Protein AF-A0A6P8YMH2-F1 (afdb_monomer_lite)

InterPro domains:
  IPR052728 Oxygen and lipid transport regulator [PTHR11161] (1-135)

Organism: Thrips palmi (NCBI:txid161013)

pLDDT: mean 76.79, std 10.3, range [32.88, 92.38]

Structure (mmCIF, N/CA/C/O backbone):
data_AF-A0A6P8YMH2-F1
#
_entry.id   AF-A0A6P8YMH2-F1
#
loop_
_atom_site.group_PDB
_atom_site.id
_atom_site.type_symbol
_atom_site.label_atom_id
_atom_site.label_alt_id
_atom_site.label_comp_id
_atom_site.label_asym_id
_atom_site.label_entity_id
_atom_site.label_seq_id
_atom_site.pdbx_PDB_ins_code
_atom_site.Cartn_x
_atom_site.Cartn_y
_atom_site.Cartn_z
_atom_site.occupancy
_atom_site.B_iso_or_equiv
_atom_site.auth_seq_id
_atom_site.auth_comp_id
_atom_site.auth_asym_id
_atom_site.auth_atom_id
_atom_site.pdbx_PDB_model_num
ATOM 1 N N . MET A 1 1 ? -6.625 -6.274 -8.613 1.00 62.06 1 MET A N 1
ATOM 2 C CA . MET A 1 1 ? -7.298 -5.238 -7.793 1.00 62.06 1 MET A CA 1
ATOM 3 C C . MET A 1 1 ? -8.592 -5.742 -7.150 1.00 62.06 1 MET A C 1
ATOM 5 O O . MET A 1 1 ? -8.718 -5.565 -5.949 1.00 62.06 1 MET A O 1
ATOM 9 N N . PHE A 1 2 ? -9.493 -6.437 -7.863 1.00 64.81 2 PHE A N 1
ATOM 10 C CA . PHE A 1 2 ? -10.725 -7.010 -7.274 1.00 64.81 2 PHE A CA 1
ATOM 11 C C . PHE A 1 2 ? -10.506 -7.883 -6.021 1.00 64.81 2 PHE A C 1
ATOM 13 O O . PHE A 1 2 ? -11.237 -7.731 -5.048 1.00 64.81 2 PHE A O 1
ATOM 20 N N . GLY A 1 3 ? -9.470 -8.732 -6.001 1.00 66.38 3 GLY A N 1
ATOM 21 C CA . GLY A 1 3 ? -9.150 -9.563 -4.829 1.00 66.38 3 GLY A CA 1
ATOM 22 C C . GLY A 1 3 ? -8.802 -8.761 -3.569 1.00 66.38 3 GLY A C 1
ATOM 23 O O . GLY A 1 3 ? -9.204 -9.138 -2.477 1.00 66.38 3 GLY A O 1
ATOM 24 N N . ILE A 1 4 ? -8.144 -7.605 -3.718 1.00 68.88 4 ILE A N 1
ATOM 25 C CA . ILE A 1 4 ? -7.800 -6.722 -2.589 1.00 68.88 4 ILE A CA 1
ATOM 26 C C . ILE A 1 4 ? -9.045 -5.992 -2.068 1.00 68.88 4 ILE A C 1
ATOM 28 O O . ILE A 1 4 ? -9.188 -5.802 -0.864 1.00 68.88 4 ILE A O 1
ATOM 32 N N . ILE A 1 5 ? -9.973 -5.624 -2.956 1.00 72.94 5 ILE A N 1
ATOM 33 C CA . ILE A 1 5 ? -11.241 -4.990 -2.564 1.00 72.94 5 ILE A CA 1
ATOM 34 C C . ILE A 1 5 ? -12.105 -5.985 -1.781 1.00 72.94 5 ILE A C 1
ATOM 36 O O . ILE A 1 5 ? -12.608 -5.651 -0.713 1.00 72.94 5 ILE A O 1
ATOM 40 N N . MET A 1 6 ? -12.239 -7.223 -2.270 1.00 68.50 6 MET A N 1
ATOM 41 C CA . MET A 1 6 ? -12.968 -8.274 -1.547 1.00 68.50 6 MET A CA 1
ATOM 42 C C . MET A 1 6 ? -12.319 -8.589 -0.199 1.00 68.50 6 MET A C 1
ATOM 44 O O . MET A 1 6 ? -13.030 -8.734 0.792 1.00 68.50 6 MET A O 1
ATOM 48 N N . LEU A 1 7 ? -10.986 -8.590 -0.141 1.00 72.38 7 LEU A N 1
ATOM 49 C CA . LEU A 1 7 ? -10.239 -8.764 1.099 1.00 72.38 7 LEU A CA 1
ATOM 50 C C . LEU A 1 7 ? -10.572 -7.687 2.145 1.00 72.38 7 LEU A C 1
ATOM 52 O O . LEU A 1 7 ? -10.852 -8.027 3.290 1.00 72.38 7 LEU A O 1
ATOM 56 N N . HIS A 1 8 ? -10.611 -6.406 1.759 1.00 69.75 8 HIS A N 1
ATOM 57 C CA . HIS A 1 8 ? -10.987 -5.321 2.679 1.00 69.75 8 HIS A CA 1
ATOM 58 C C . HIS A 1 8 ? -12.415 -5.498 3.214 1.00 69.75 8 HIS A C 1
ATOM 60 O O . HIS A 1 8 ? -12.664 -5.285 4.397 1.00 69.75 8 HIS A O 1
ATOM 66 N N . ARG A 1 9 ? -13.350 -5.968 2.375 1.00 68.56 9 ARG A N 1
ATOM 67 C CA . ARG A 1 9 ? -14.734 -6.233 2.809 1.00 68.56 9 ARG A CA 1
ATOM 68 C C . ARG A 1 9 ? -14.831 -7.377 3.817 1.00 68.56 9 ARG A C 1
ATOM 70 O O . ARG A 1 9 ? -15.704 -7.331 4.678 1.00 68.56 9 ARG A O 1
ATOM 77 N N . VAL A 1 10 ? -13.976 -8.393 3.702 1.00 70.06 10 VAL A N 1
ATOM 78 C CA . VAL A 1 10 ? -13.918 -9.516 4.652 1.00 70.06 10 VAL A CA 1
ATOM 79 C C . VAL A 1 10 ? -13.279 -9.073 5.967 1.00 70.06 10 VAL A C 1
ATOM 81 O O . VAL A 1 10 ? -13.831 -9.365 7.023 1.00 70.06 10 VAL A O 1
ATOM 84 N N . LEU A 1 11 ? -12.189 -8.301 5.908 1.00 67.12 11 LEU A N 1
ATOM 85 C CA . LEU A 1 11 ? -11.509 -7.757 7.087 1.00 67.12 11 LEU A CA 1
ATOM 86 C C . LEU A 1 11 ? -12.423 -6.853 7.916 1.00 67.12 11 LEU A C 1
ATOM 88 O O . LEU A 1 11 ? -12.577 -7.108 9.103 1.00 67.12 11 LEU A O 1
ATOM 92 N N . CYS A 1 12 ? -13.118 -5.890 7.300 1.00 66.25 12 CYS A N 1
ATOM 93 C CA . CYS A 1 12 ? -14.080 -5.041 8.015 1.00 66.25 12 CYS A CA 1
ATOM 94 C C . CYS A 1 12 ? -15.231 -5.839 8.655 1.00 66.25 12 CYS A C 1
ATOM 96 O O . CYS A 1 12 ? -15.813 -5.403 9.644 1.00 66.25 12 CYS A O 1
ATOM 98 N N . ARG A 1 13 ? -15.571 -7.011 8.101 1.00 63.28 13 ARG A N 1
ATOM 99 C CA . ARG A 1 13 ? -16.577 -7.923 8.667 1.00 63.28 13 ARG A CA 1
ATOM 100 C C . ARG A 1 13 ? -16.038 -8.785 9.806 1.00 63.28 13 ARG A C 1
ATOM 102 O O . ARG A 1 13 ? -16.832 -9.253 10.610 1.00 63.28 13 ARG A O 1
ATOM 109 N N . ALA A 1 14 ? -14.731 -9.013 9.860 1.00 64.12 14 ALA A N 1
ATOM 110 C CA . ALA A 1 14 ? -14.087 -9.734 10.951 1.00 64.12 14 ALA A CA 1
ATOM 111 C C . ALA A 1 14 ? -13.872 -8.840 12.186 1.00 64.12 14 ALA A C 1
ATOM 113 O O . ALA A 1 14 ? -13.771 -9.356 13.294 1.00 64.12 14 ALA A O 1
ATOM 114 N N . SER A 1 15 ? -13.836 -7.512 12.014 1.00 63.09 15 SER A N 1
ATOM 115 C CA . SER A 1 15 ? -13.660 -6.545 13.109 1.00 63.09 15 SER A CA 1
ATOM 116 C C . SER A 1 15 ? -14.909 -6.322 13.969 1.00 63.09 15 SER A C 1
ATOM 118 O O . SER A 1 15 ? -14.819 -5.651 14.996 1.00 63.09 15 SER A O 1
ATOM 120 N N . VAL A 1 16 ? -16.078 -6.826 13.558 1.00 66.50 16 VAL A N 1
ATOM 121 C CA . VAL A 1 16 ? -17.324 -6.700 14.329 1.00 66.50 16 VAL A CA 1
ATOM 122 C C . VAL A 1 16 ? -17.508 -7.892 15.274 1.00 66.50 16 VAL A C 1
ATOM 124 O O . VAL A 1 16 ? -17.154 -9.017 14.918 1.00 66.50 16 VAL A O 1
ATOM 127 N N . PRO A 1 17 ? -18.063 -7.674 16.482 1.00 67.44 17 PRO A N 1
ATOM 128 C CA . PRO A 1 17 ? -18.245 -8.736 17.463 1.00 67.44 17 PRO A CA 1
ATOM 129 C C . PRO A 1 17 ? -19.133 -9.859 16.916 1.00 67.44 17 PRO A C 1
ATOM 131 O O . PRO A 1 17 ? -20.144 -9.618 16.250 1.00 67.44 17 PRO A O 1
ATOM 134 N N . LEU A 1 18 ? -18.742 -11.101 17.210 1.00 70.00 18 LEU A N 1
ATOM 135 C CA . LEU A 1 18 ? -19.431 -12.295 16.734 1.00 70.00 18 LEU A CA 1
ATOM 136 C C . LEU A 1 18 ? -20.775 -12.444 17.444 1.00 70.00 18 LEU A C 1
ATOM 138 O O . LEU A 1 18 ? -20.840 -12.866 18.593 1.00 70.00 18 LEU A O 1
ATOM 142 N N . LEU A 1 19 ? -21.853 -12.121 16.732 1.00 73.56 19 LEU A N 1
ATOM 143 C CA . LEU A 1 19 ? -23.214 -12.390 17.200 1.00 73.56 19 LEU A CA 1
ATOM 144 C C . LEU A 1 19 ? -23.558 -13.886 17.108 1.00 73.56 19 LEU A C 1
ATOM 146 O O . LEU A 1 19 ? -24.369 -14.361 17.889 1.00 73.56 19 LEU A O 1
ATOM 150 N N . ASN A 1 20 ? -22.922 -14.622 16.183 1.00 77.44 20 ASN A N 1
ATOM 151 C CA . ASN A 1 20 ? -23.130 -16.055 15.954 1.00 77.44 20 ASN A CA 1
ATOM 152 C C . ASN A 1 20 ? -21.799 -16.763 15.651 1.00 77.44 20 ASN A C 1
ATOM 154 O O . ASN A 1 20 ? -21.183 -16.502 14.615 1.00 77.44 20 ASN A O 1
ATOM 158 N N . ALA A 1 21 ? -21.381 -17.684 16.522 1.00 79.62 21 ALA A N 1
ATOM 159 C CA . ALA A 1 21 ? -20.152 -18.466 16.340 1.00 79.62 21 ALA A CA 1
ATOM 160 C C . ALA A 1 21 ? -20.265 -19.495 15.197 1.00 79.62 21 ALA A C 1
ATOM 162 O O . ALA A 1 21 ? -19.328 -19.657 14.418 1.00 79.62 21 ALA A O 1
ATOM 163 N N . ASP A 1 22 ? -21.447 -20.095 15.026 1.00 82.69 22 ASP A N 1
ATOM 164 C CA . ASP A 1 22 ? -21.732 -21.120 14.008 1.00 82.69 22 ASP A CA 1
ATOM 165 C C . ASP A 1 22 ? -21.498 -20.626 12.565 1.00 82.69 22 ASP A C 1
ATOM 167 O O . ASP A 1 22 ? -20.988 -21.338 11.694 1.00 82.69 22 ASP A O 1
ATOM 171 N N . TYR A 1 23 ? -21.773 -19.340 12.318 1.00 78.50 23 TYR A N 1
ATOM 172 C CA . TYR A 1 23 ? -21.523 -18.709 11.022 1.00 78.50 23 TYR A CA 1
ATOM 173 C C . TYR A 1 23 ? -20.027 -18.640 10.683 1.00 78.50 23 TYR A C 1
ATOM 175 O O . TYR A 1 23 ? -19.638 -18.819 9.526 1.00 78.50 23 TYR A O 1
ATOM 183 N N . VAL A 1 24 ? -19.184 -18.380 11.685 1.00 77.12 24 VAL A N 1
ATOM 184 C CA . VAL A 1 24 ? -17.728 -18.295 11.517 1.00 77.12 24 VAL A CA 1
ATOM 185 C C . VAL A 1 24 ? -17.127 -19.680 11.361 1.00 77.12 24 VAL A C 1
ATOM 187 O O . VAL A 1 24 ? -16.295 -19.885 10.481 1.00 77.12 24 VAL A O 1
ATOM 190 N N . GLU A 1 25 ? -17.595 -20.649 12.138 1.00 82.06 25 GLU A N 1
ATOM 191 C CA . GLU A 1 25 ? -17.150 -22.037 12.035 1.00 82.06 25 GLU A CA 1
ATOM 192 C C . GLU A 1 25 ? -17.470 -22.627 10.651 1.00 82.06 25 GLU A C 1
ATOM 194 O O . GLU A 1 25 ? -16.596 -23.178 9.978 1.00 82.06 25 GLU A O 1
ATOM 199 N N . THR A 1 26 ? -18.676 -22.366 10.136 1.00 81.19 26 THR A N 1
ATOM 200 C CA . THR A 1 26 ? -19.071 -22.724 8.763 1.00 81.19 26 THR A CA 1
ATOM 201 C C . THR A 1 26 ? -18.306 -21.930 7.693 1.00 81.19 26 THR A C 1
ATOM 203 O O . THR A 1 26 ? -18.247 -22.325 6.524 1.00 81.19 26 THR A O 1
ATOM 206 N N . ALA A 1 27 ? -17.737 -20.774 8.042 1.00 77.50 27 ALA A N 1
ATOM 207 C CA . ALA A 1 27 ? -16.880 -20.014 7.142 1.00 77.50 27 ALA A CA 1
ATOM 208 C C . ALA A 1 27 ? -15.448 -20.567 7.105 1.00 77.50 27 ALA A C 1
ATOM 210 O O . ALA A 1 27 ? -14.873 -20.651 6.026 1.00 77.50 27 ALA A O 1
ATOM 211 N N . ILE A 1 28 ? -14.898 -20.982 8.245 1.00 78.69 28 ILE A N 1
ATOM 212 C CA . ILE A 1 28 ? -13.543 -21.539 8.353 1.00 78.69 28 ILE A CA 1
ATOM 213 C C . ILE A 1 28 ? -13.485 -22.977 7.818 1.00 78.69 28 ILE A C 1
ATOM 215 O O . ILE A 1 28 ? -12.468 -23.394 7.272 1.00 78.69 28 ILE A O 1
ATOM 219 N N . SER A 1 29 ? -14.577 -23.737 7.898 1.00 84.31 29 SER A N 1
ATOM 220 C CA . SER A 1 29 ? -14.620 -25.105 7.365 1.00 84.31 29 SER A CA 1
ATOM 221 C C . SER A 1 29 ? -14.564 -25.181 5.835 1.00 84.31 29 SER A C 1
ATOM 223 O O . SER A 1 29 ? -14.258 -26.240 5.285 1.00 84.31 29 SER A O 1
ATOM 225 N N . ARG A 1 30 ? -14.825 -24.074 5.124 1.00 83.12 30 ARG A N 1
ATOM 226 C CA . ARG A 1 30 ? -14.751 -24.040 3.660 1.00 83.12 30 ARG A CA 1
ATOM 227 C C . ARG A 1 30 ? -13.457 -23.396 3.163 1.00 83.12 30 ARG A C 1
ATOM 229 O O . ARG A 1 30 ? -13.123 -22.260 3.497 1.00 83.12 30 ARG A O 1
ATOM 236 N N . VAL A 1 31 ? -12.753 -24.122 2.299 1.00 80.81 31 VAL A N 1
ATOM 237 C CA . VAL A 1 31 ? -11.428 -23.741 1.778 1.00 80.81 31 VAL A CA 1
ATOM 238 C C . VAL A 1 31 ? -11.433 -22.451 0.952 1.00 80.81 31 VAL A C 1
ATOM 240 O O . VAL A 1 31 ? -10.460 -21.701 0.981 1.00 80.81 31 VAL A O 1
ATOM 243 N N . ASP A 1 32 ? -12.529 -22.156 0.253 1.00 77.25 32 ASP A N 1
ATOM 244 C CA . ASP A 1 32 ? -12.723 -20.932 -0.531 1.00 77.25 32 ASP A CA 1
ATOM 245 C C . ASP A 1 32 ? -12.701 -19.689 0.366 1.00 77.25 32 ASP A C 1
ATOM 247 O O . ASP A 1 32 ? -11.999 -18.714 0.091 1.00 77.25 32 ASP A O 1
ATOM 251 N N . LYS A 1 33 ? -13.410 -19.752 1.492 1.00 76.25 33 LYS A N 1
ATOM 252 C CA . LYS A 1 33 ? -13.504 -18.656 2.456 1.00 76.25 33 LYS A CA 1
ATOM 253 C C . LYS A 1 33 ? -12.209 -18.482 3.246 1.00 76.25 33 LYS A C 1
ATOM 255 O O . LYS A 1 33 ? -11.779 -17.347 3.439 1.00 76.25 33 LYS A O 1
ATOM 260 N N . VAL A 1 34 ? -11.541 -19.574 3.627 1.00 78.50 34 VAL A N 1
ATOM 261 C CA . VAL A 1 34 ? -10.227 -19.523 4.299 1.00 78.50 34 VAL A CA 1
ATOM 262 C C . VAL A 1 34 ? -9.151 -18.929 3.391 1.00 78.50 34 VAL A C 1
ATOM 264 O O . VAL A 1 34 ? -8.339 -18.118 3.842 1.00 78.50 34 VAL A O 1
ATOM 267 N N . ALA A 1 35 ? -9.155 -19.275 2.103 1.00 77.69 35 ALA A N 1
ATOM 268 C CA . ALA A 1 35 ? -8.243 -18.676 1.135 1.00 77.69 35 ALA A CA 1
ATOM 269 C C . ALA A 1 35 ? -8.492 -17.164 0.978 1.00 77.69 35 ALA A C 1
ATOM 271 O O . ALA A 1 35 ? -7.538 -16.392 0.907 1.00 77.69 35 ALA A O 1
ATOM 272 N N . MET A 1 36 ? -9.755 -16.720 0.993 1.00 73.81 36 MET A N 1
ATOM 273 C CA . MET A 1 36 ? -10.101 -15.291 0.963 1.00 73.81 36 MET A CA 1
ATOM 274 C C . MET A 1 36 ? -9.770 -14.553 2.266 1.00 73.81 36 MET A C 1
ATOM 276 O O . MET A 1 36 ? -9.481 -13.358 2.233 1.00 73.81 36 MET A O 1
ATOM 280 N N . MET A 1 37 ? -9.796 -15.250 3.401 1.00 73.12 37 MET A N 1
ATOM 281 C CA . MET A 1 37 ? -9.456 -14.693 4.711 1.00 73.12 37 MET A CA 1
ATOM 282 C C . MET A 1 37 ? -7.936 -14.533 4.903 1.00 73.12 37 MET A C 1
ATOM 284 O O . MET A 1 37 ? -7.499 -13.707 5.703 1.00 73.12 37 MET A O 1
ATOM 288 N N . ASN A 1 38 ? -7.122 -15.262 4.127 1.00 77.25 38 ASN A N 1
ATOM 289 C CA . ASN A 1 38 ? -5.663 -15.128 4.098 1.00 77.25 38 ASN A CA 1
ATOM 290 C C . ASN A 1 38 ? -5.216 -13.853 3.353 1.00 77.25 38 ASN A C 1
ATOM 292 O O . ASN A 1 38 ? -4.803 -13.874 2.189 1.00 77.25 38 ASN A O 1
ATOM 296 N N . SER A 1 39 ? -5.258 -12.729 4.068 1.00 73.94 39 SER A N 1
ATOM 297 C CA . SER A 1 39 ? -4.867 -11.398 3.587 1.00 73.94 39 SER A CA 1
ATOM 298 C C . SER A 1 39 ? -3.436 -11.340 3.049 1.00 73.94 39 SER A C 1
ATOM 300 O O . SER A 1 39 ? -3.201 -10.833 1.949 1.00 73.94 39 SER A O 1
ATOM 302 N N . THR A 1 40 ? -2.484 -11.909 3.786 1.00 81.50 40 THR A N 1
ATOM 303 C CA . THR A 1 40 ? -1.056 -11.864 3.455 1.00 81.50 40 THR A CA 1
ATOM 304 C C . THR A 1 40 ? -0.753 -12.553 2.126 1.00 81.50 40 THR A C 1
ATOM 306 O O . THR A 1 40 ? -0.036 -12.000 1.292 1.00 81.50 40 THR A O 1
ATOM 309 N N . GLY A 1 41 ? -1.344 -13.727 1.882 1.00 82.06 41 GLY A N 1
ATOM 310 C CA . GLY A 1 41 ? -1.134 -14.476 0.640 1.00 82.06 41 GLY A CA 1
ATOM 311 C C . GLY A 1 41 ? -1.684 -13.748 -0.591 1.00 82.06 41 GLY A C 1
ATOM 312 O O . GLY A 1 41 ? -1.022 -13.668 -1.630 1.00 82.06 41 GLY A O 1
ATOM 313 N N . LEU A 1 42 ? -2.871 -13.145 -0.472 1.00 82.12 42 LEU A N 1
ATOM 314 C CA . LEU A 1 42 ? -3.493 -12.385 -1.562 1.00 82.12 42 LEU A CA 1
ATOM 315 C C . LEU A 1 42 ? -2.713 -11.112 -1.918 1.00 82.12 42 LEU A C 1
ATOM 317 O O . LEU A 1 42 ? -2.555 -10.790 -3.098 1.00 82.12 42 LEU A O 1
ATOM 321 N N . VAL A 1 43 ? -2.194 -10.391 -0.923 1.00 81.81 43 VAL A N 1
ATOM 322 C CA . VAL A 1 43 ? -1.378 -9.194 -1.175 1.00 81.81 43 VAL A CA 1
ATOM 323 C C . VAL A 1 43 ? -0.016 -9.573 -1.765 1.00 81.81 43 VAL A C 1
ATOM 325 O O . VAL A 1 43 ? 0.426 -8.934 -2.723 1.00 81.81 43 VAL A O 1
ATOM 328 N N . ALA A 1 44 ? 0.618 -10.641 -1.268 1.00 86.50 44 ALA A N 1
ATOM 329 C CA . ALA A 1 44 ? 1.903 -11.120 -1.777 1.00 86.50 44 ALA A CA 1
ATOM 330 C C . ALA A 1 44 ? 1.817 -11.542 -3.253 1.00 86.50 44 ALA A C 1
ATOM 332 O O . ALA A 1 44 ? 2.619 -11.100 -4.075 1.00 86.50 44 ALA A O 1
ATOM 333 N N . THR A 1 45 ? 0.804 -12.329 -3.621 1.00 88.62 45 THR A N 1
ATOM 334 C CA . THR A 1 45 ? 0.592 -12.752 -5.018 1.00 88.62 45 THR A CA 1
ATOM 335 C C . THR A 1 45 ? 0.331 -11.564 -5.944 1.00 88.62 45 THR A C 1
ATOM 337 O O . THR A 1 45 ? 0.920 -11.484 -7.024 1.00 88.62 45 THR A O 1
ATOM 340 N N . PHE A 1 46 ? -0.478 -10.589 -5.515 1.00 84.94 46 PHE A N 1
ATOM 341 C CA . PHE A 1 46 ? -0.695 -9.362 -6.282 1.00 84.94 46 PHE A CA 1
ATOM 342 C C . PHE A 1 46 ? 0.602 -8.566 -6.484 1.00 84.94 46 PHE A C 1
ATOM 344 O O . PHE A 1 46 ? 0.843 -8.058 -7.584 1.00 84.94 46 PHE A O 1
ATOM 351 N N . PHE A 1 47 ? 1.442 -8.468 -5.451 1.00 84.62 47 PHE A N 1
ATOM 352 C CA . PHE A 1 47 ? 2.728 -7.782 -5.537 1.00 84.62 47 PHE A CA 1
ATOM 353 C C . PHE A 1 47 ? 3.682 -8.481 -6.513 1.00 84.62 47 PHE A C 1
ATOM 355 O O . PHE A 1 47 ? 4.287 -7.803 -7.344 1.00 84.62 47 PHE A O 1
ATOM 362 N N 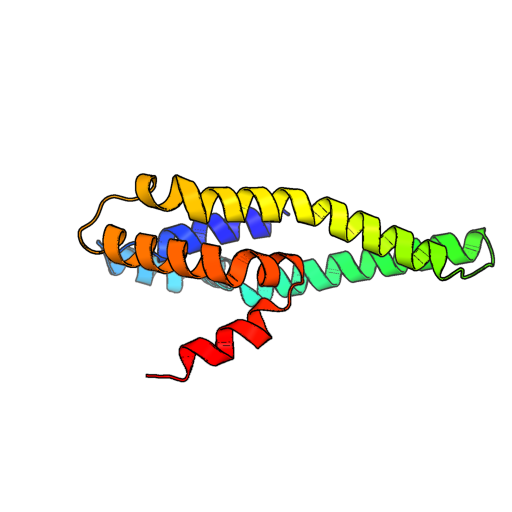. VAL A 1 48 ? 3.755 -9.817 -6.476 1.00 90.56 48 VAL A N 1
ATOM 363 C CA . VAL A 1 48 ? 4.592 -10.620 -7.384 1.00 90.56 48 VAL A CA 1
ATOM 364 C C . VAL A 1 48 ? 4.150 -10.456 -8.838 1.00 90.56 48 VAL A C 1
ATOM 366 O O . VAL A 1 48 ? 4.976 -10.133 -9.689 1.00 90.56 48 VAL A O 1
ATOM 369 N N . ILE A 1 49 ? 2.854 -10.605 -9.131 1.00 90.62 49 ILE A N 1
ATOM 370 C CA . ILE A 1 49 ? 2.327 -10.469 -10.500 1.00 90.62 49 ILE A CA 1
ATOM 371 C C . ILE A 1 49 ? 2.556 -9.048 -11.031 1.00 90.62 49 ILE A C 1
ATOM 373 O O . ILE A 1 49 ? 3.000 -8.869 -12.165 1.00 90.62 49 ILE A O 1
ATOM 377 N N . SER A 1 50 ? 2.289 -8.032 -10.204 1.00 87.75 50 SER A N 1
ATOM 378 C CA . SER A 1 50 ? 2.493 -6.632 -10.591 1.00 87.75 50 SER A CA 1
ATOM 379 C C . SER A 1 50 ? 3.974 -6.324 -10.831 1.00 87.75 50 SER A C 1
ATOM 381 O O . SER A 1 50 ? 4.310 -5.676 -11.817 1.00 87.75 50 SER A O 1
ATOM 383 N N . GLY A 1 51 ? 4.865 -6.814 -9.963 1.00 88.56 51 GLY A N 1
ATOM 384 C CA . GLY A 1 51 ? 6.311 -6.639 -10.108 1.00 88.56 51 GLY A CA 1
ATOM 385 C C . GLY A 1 51 ? 6.871 -7.345 -11.344 1.00 88.56 51 GLY A C 1
ATOM 386 O O . GLY A 1 51 ? 7.685 -6.768 -12.063 1.00 88.56 51 GLY A O 1
ATOM 387 N N . PHE A 1 52 ? 6.388 -8.554 -11.639 1.00 92.38 52 PHE A N 1
ATOM 388 C CA . PHE A 1 52 ? 6.767 -9.288 -12.844 1.00 92.38 52 PHE A CA 1
ATOM 389 C C . PHE A 1 52 ? 6.369 -8.537 -14.123 1.00 92.38 52 PHE A C 1
ATOM 391 O O . PHE A 1 52 ? 7.173 -8.422 -15.049 1.00 92.38 52 PHE A O 1
ATOM 398 N N . LEU A 1 53 ? 5.156 -7.976 -14.168 1.00 90.06 53 LEU A N 1
ATOM 399 C CA . LEU A 1 53 ? 4.677 -7.219 -15.325 1.00 90.06 53 LEU A CA 1
ATOM 400 C C . LEU A 1 53 ? 5.496 -5.942 -15.569 1.00 90.06 53 LEU A C 1
ATOM 402 O O . LEU A 1 53 ? 5.853 -5.655 -16.711 1.00 90.06 53 LEU A O 1
ATOM 406 N N . GLU A 1 54 ? 5.820 -5.199 -14.510 1.00 86.69 54 GLU A N 1
ATOM 407 C CA . GLU A 1 54 ? 6.683 -4.009 -14.581 1.00 86.69 54 GLU A CA 1
ATOM 408 C C . GLU A 1 54 ? 8.087 -4.368 -15.092 1.00 86.69 54 GLU A C 1
ATOM 410 O O . GLU A 1 54 ? 8.592 -3.737 -16.022 1.00 86.69 54 GLU A O 1
ATOM 415 N N . ALA A 1 55 ? 8.689 -5.440 -14.564 1.00 88.31 55 ALA A N 1
ATOM 416 C CA . ALA A 1 55 ? 9.984 -5.930 -15.036 1.00 88.31 55 ALA A CA 1
ATOM 417 C C . ALA A 1 55 ? 9.939 -6.321 -16.524 1.00 88.31 55 ALA A C 1
ATOM 419 O O . ALA A 1 55 ? 10.847 -5.989 -17.288 1.00 88.31 55 ALA A O 1
ATOM 420 N N . TRP A 1 56 ? 8.861 -6.974 -16.965 1.00 90.00 56 TRP A N 1
ATOM 421 C CA . TRP A 1 56 ? 8.670 -7.331 -18.369 1.00 90.00 56 TRP A CA 1
ATOM 422 C C . TRP A 1 56 ? 8.515 -6.106 -19.280 1.00 90.00 56 TRP A C 1
ATOM 424 O O . TRP A 1 56 ? 9.147 -6.034 -20.338 1.00 90.00 56 TRP A O 1
ATOM 434 N N . LEU A 1 57 ? 7.729 -5.110 -18.861 1.00 86.12 57 LEU A N 1
ATOM 435 C CA . LEU A 1 57 ? 7.576 -3.837 -19.573 1.00 86.12 57 LEU A CA 1
ATOM 436 C C . LEU A 1 57 ? 8.910 -3.094 -19.688 1.00 86.12 57 LEU A C 1
ATOM 438 O O . LEU A 1 57 ? 9.228 -2.561 -20.755 1.00 86.12 57 LEU A O 1
ATOM 442 N N . LEU A 1 58 ? 9.712 -3.105 -18.624 1.00 84.19 58 LEU A N 1
ATOM 443 C CA . LEU A 1 58 ? 11.042 -2.515 -18.615 1.00 84.19 58 LEU A CA 1
ATOM 444 C C . LEU A 1 58 ? 11.998 -3.240 -19.575 1.00 84.19 58 LEU A C 1
ATOM 446 O O . LEU A 1 58 ? 12.678 -2.584 -20.365 1.00 84.19 58 LEU A O 1
ATOM 450 N N . MET A 1 59 ? 12.013 -4.577 -19.574 1.00 85.31 59 MET A N 1
ATOM 451 C CA . MET A 1 59 ? 12.820 -5.362 -20.520 1.00 85.31 59 MET A CA 1
ATOM 452 C C . MET A 1 59 ? 12.421 -5.074 -21.971 1.00 85.31 59 MET A C 1
ATOM 454 O O . MET A 1 59 ? 13.285 -4.849 -22.820 1.00 85.31 59 MET A O 1
ATOM 458 N N . LYS A 1 60 ? 11.115 -5.001 -22.253 1.00 85.50 60 LYS A N 1
ATOM 459 C CA . LYS A 1 60 ? 10.583 -4.658 -23.579 1.00 85.50 60 LYS A CA 1
ATOM 460 C C . LYS A 1 60 ? 10.976 -3.244 -24.015 1.00 85.50 6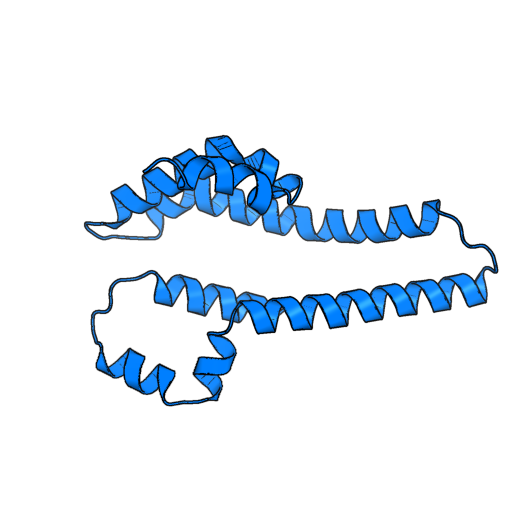0 LYS A C 1
ATOM 462 O O . LYS A 1 60 ? 11.321 -3.035 -25.178 1.00 85.50 60 LYS A O 1
ATOM 467 N N . HIS A 1 61 ? 10.949 -2.277 -23.098 1.00 82.31 61 HIS A N 1
ATOM 468 C CA . HIS A 1 61 ? 11.389 -0.910 -23.369 1.00 82.31 61 HIS A CA 1
ATOM 469 C C . HIS A 1 61 ? 12.899 -0.849 -23.656 1.00 82.31 61 HIS A C 1
ATOM 471 O O . HIS A 1 61 ? 13.320 -0.228 -24.634 1.00 82.31 61 HIS A O 1
ATOM 477 N N . ASN A 1 62 ? 13.710 -1.563 -22.870 1.00 82.06 62 ASN A N 1
ATOM 478 C CA . ASN A 1 62 ? 15.160 -1.611 -23.045 1.00 82.06 62 ASN A CA 1
ATOM 479 C C . ASN A 1 62 ? 15.567 -2.290 -24.367 1.00 82.06 62 ASN A C 1
ATOM 481 O O . ASN A 1 62 ? 16.443 -1.792 -25.072 1.00 82.06 62 ASN A O 1
ATOM 485 N N . ALA A 1 63 ? 14.877 -3.365 -24.763 1.00 81.50 63 ALA A N 1
ATOM 486 C CA . ALA A 1 63 ? 15.099 -4.032 -26.048 1.00 81.50 63 ALA A CA 1
ATOM 487 C C . ALA A 1 63 ? 14.854 -3.101 -27.253 1.00 81.50 63 ALA A C 1
ATOM 489 O O . ALA A 1 63 ? 15.534 -3.218 -28.272 1.00 81.50 63 ALA A O 1
ATOM 490 N N . LYS A 1 64 ? 13.915 -2.151 -27.129 1.00 79.25 64 LYS A N 1
ATOM 491 C CA . LYS A 1 64 ? 13.565 -1.196 -28.190 1.00 79.25 64 LYS A CA 1
ATOM 492 C C . LYS A 1 64 ? 14.482 0.032 -28.232 1.00 79.25 64 LYS A C 1
ATOM 494 O O . LYS A 1 64 ? 14.802 0.504 -29.318 1.00 79.25 64 LYS A O 1
ATOM 499 N N . HIS A 1 65 ? 14.900 0.550 -27.076 1.00 73.50 65 HIS A N 1
ATOM 500 C CA . HIS A 1 65 ? 15.642 1.816 -26.983 1.00 73.50 65 HIS A CA 1
ATOM 501 C C . HIS A 1 65 ? 17.151 1.655 -26.699 1.00 73.50 65 HIS A C 1
ATOM 503 O O . HIS A 1 65 ? 17.871 2.652 -26.734 1.00 73.50 65 HIS A O 1
ATOM 509 N N . ARG A 1 66 ? 17.646 0.426 -26.447 1.00 64.19 66 ARG A N 1
ATOM 510 C CA . ARG A 1 66 ? 19.060 0.056 -26.173 1.00 64.19 66 ARG A CA 1
ATOM 511 C C . ARG A 1 66 ? 19.788 0.921 -25.127 1.00 64.19 66 ARG A C 1
ATOM 513 O O . ARG A 1 66 ? 21.016 0.909 -25.061 1.00 64.19 66 ARG A O 1
ATOM 520 N N . ARG A 1 67 ? 19.064 1.681 -24.306 1.00 64.75 67 ARG A N 1
ATOM 521 C CA . ARG A 1 67 ? 19.623 2.549 -23.267 1.00 64.75 67 ARG A CA 1
ATOM 522 C C . ARG A 1 67 ? 18.838 2.354 -21.983 1.00 64.75 67 ARG A C 1
ATOM 524 O O . ARG A 1 67 ? 17.688 2.771 -21.873 1.00 64.75 67 ARG A O 1
ATOM 531 N N . PHE A 1 68 ? 19.494 1.743 -21.006 1.00 66.19 68 PHE A N 1
ATOM 532 C CA . PHE A 1 68 ? 19.002 1.678 -19.642 1.00 66.19 68 PHE A CA 1
ATOM 533 C C . PHE A 1 68 ? 19.302 3.019 -18.970 1.00 66.19 68 PHE A C 1
ATOM 535 O O . PHE A 1 68 ? 20.443 3.299 -18.612 1.00 66.19 68 PHE A O 1
ATOM 542 N N . SER A 1 69 ? 18.295 3.883 -18.862 1.00 76.88 69 SER A N 1
ATOM 543 C CA . SER A 1 69 ? 18.416 5.128 -18.106 1.00 76.88 69 SER A CA 1
ATOM 544 C C . SER A 1 69 ? 17.737 4.964 -16.756 1.00 76.88 69 SER A C 1
ATOM 546 O O . SER A 1 69 ? 16.574 4.563 -16.687 1.00 76.88 69 SER A O 1
ATOM 548 N N . VAL A 1 70 ? 18.442 5.332 -15.685 1.00 80.06 70 VAL A N 1
ATOM 549 C CA . VAL A 1 70 ? 17.886 5.393 -14.324 1.00 80.06 70 VAL A CA 1
ATOM 550 C C . VAL A 1 70 ? 16.639 6.289 -14.287 1.00 80.06 70 VAL A C 1
ATOM 552 O O . VAL A 1 70 ? 15.712 6.017 -13.532 1.00 80.06 70 VAL A O 1
ATOM 555 N N . ALA A 1 71 ? 16.546 7.289 -15.172 1.00 82.00 71 ALA A N 1
ATOM 556 C CA . ALA A 1 71 ? 15.365 8.140 -15.292 1.00 82.00 71 ALA A CA 1
ATOM 557 C C . ALA A 1 71 ? 14.090 7.358 -15.666 1.00 82.00 71 ALA A C 1
ATOM 559 O O . ALA A 1 71 ? 13.021 7.661 -15.146 1.00 82.00 71 ALA A O 1
ATOM 560 N N . VAL A 1 72 ? 14.195 6.325 -16.512 1.00 81.50 72 VAL A N 1
ATOM 561 C CA . VAL A 1 72 ? 13.043 5.494 -16.912 1.00 81.50 72 VAL A CA 1
ATOM 562 C C . VAL A 1 72 ? 12.566 4.636 -15.741 1.00 81.50 72 VAL A C 1
ATOM 564 O O . VAL A 1 72 ? 11.363 4.515 -15.518 1.00 81.50 72 VAL A O 1
ATOM 567 N N . LEU A 1 73 ? 13.499 4.098 -14.949 1.00 82.75 73 LEU A N 1
ATOM 568 C CA . LEU A 1 73 ? 13.179 3.392 -13.707 1.00 82.75 73 LEU A CA 1
ATOM 569 C C . LEU A 1 73 ? 12.463 4.309 -12.713 1.00 82.75 73 LEU A C 1
ATOM 571 O O . LEU A 1 73 ? 11.394 3.963 -12.216 1.00 82.75 73 LEU A O 1
ATOM 575 N N . VAL A 1 74 ? 13.026 5.493 -12.454 1.00 85.62 74 VAL A N 1
ATOM 576 C CA . VAL A 1 74 ? 12.429 6.474 -11.538 1.00 85.62 74 VAL A CA 1
ATOM 577 C C . VAL A 1 74 ? 11.038 6.879 -12.018 1.00 85.62 74 VAL A C 1
ATOM 579 O O . VAL A 1 74 ? 10.116 6.935 -11.212 1.00 85.62 74 VAL A O 1
ATOM 582 N N . GLN A 1 75 ? 10.845 7.077 -13.324 1.00 84.69 75 GLN A N 1
ATOM 583 C CA . GLN A 1 75 ? 9.540 7.402 -13.896 1.00 84.69 75 GLN A CA 1
ATOM 584 C C . GLN A 1 75 ? 8.511 6.275 -13.700 1.00 84.69 75 GLN A C 1
ATOM 586 O O . GLN A 1 75 ? 7.363 6.553 -13.350 1.00 84.69 75 GLN A O 1
ATOM 591 N N . GLN A 1 76 ? 8.897 5.009 -13.887 1.00 82.19 76 GLN A N 1
ATOM 592 C CA . GLN A 1 76 ? 8.003 3.867 -13.654 1.00 82.19 76 GLN A CA 1
ATOM 593 C C . GLN A 1 76 ? 7.617 3.737 -12.176 1.00 82.19 76 GLN A C 1
ATOM 595 O O . GLN A 1 76 ? 6.433 3.617 -11.848 1.00 82.19 76 GLN A O 1
ATOM 600 N N . PHE A 1 77 ? 8.593 3.847 -11.271 1.00 85.25 77 PHE A N 1
ATOM 601 C CA . PHE A 1 77 ? 8.334 3.842 -9.832 1.00 85.25 77 PHE A CA 1
ATOM 602 C C . PHE A 1 77 ? 7.471 5.030 -9.394 1.00 85.25 77 PHE A C 1
ATOM 604 O O . PHE A 1 77 ? 6.536 4.843 -8.615 1.00 85.25 77 PHE A O 1
ATOM 611 N N . ALA A 1 78 ? 7.720 6.225 -9.932 1.00 88.06 78 ALA A N 1
ATOM 612 C CA . ALA A 1 78 ? 6.922 7.414 -9.655 1.00 88.06 78 ALA A CA 1
ATOM 613 C C . ALA A 1 78 ? 5.471 7.236 -10.120 1.00 88.06 78 ALA A C 1
ATOM 615 O O . ALA A 1 78 ? 4.555 7.498 -9.346 1.00 88.06 78 ALA A O 1
ATOM 616 N N . ASN A 1 79 ? 5.236 6.710 -11.326 1.00 84.75 79 ASN A N 1
ATOM 617 C CA . ASN A 1 79 ? 3.881 6.415 -11.803 1.00 84.75 79 ASN A CA 1
ATOM 618 C C . ASN A 1 79 ? 3.154 5.409 -10.902 1.00 84.75 79 ASN A C 1
ATOM 620 O O . ASN A 1 79 ? 1.967 5.574 -10.610 1.00 84.75 79 ASN A O 1
ATOM 624 N N . ARG A 1 80 ? 3.861 4.377 -10.429 1.00 84.44 80 ARG A N 1
ATOM 625 C CA . ARG A 1 80 ? 3.301 3.406 -9.485 1.00 84.44 80 ARG A CA 1
ATOM 626 C C . ARG A 1 80 ? 2.942 4.067 -8.154 1.00 84.44 80 ARG A C 1
ATOM 628 O O . ARG A 1 80 ? 1.852 3.829 -7.637 1.00 84.44 80 ARG A O 1
ATOM 635 N N . TYR A 1 81 ? 3.828 4.910 -7.631 1.00 85.00 81 TYR A N 1
ATOM 636 C CA . TYR A 1 81 ? 3.622 5.638 -6.382 1.00 85.00 81 TYR A CA 1
ATOM 637 C C . TYR A 1 81 ? 2.449 6.623 -6.487 1.00 85.00 81 TYR A C 1
ATOM 639 O O . TYR A 1 81 ? 1.537 6.581 -5.664 1.00 85.00 81 TYR A O 1
ATOM 647 N N . LEU A 1 82 ? 2.390 7.417 -7.561 1.00 87.50 82 LEU A N 1
ATOM 648 C CA . LEU A 1 82 ? 1.302 8.361 -7.839 1.00 87.50 82 LEU A CA 1
ATOM 649 C C . LEU A 1 82 ? -0.057 7.674 -8.014 1.00 87.50 82 LEU A C 1
ATOM 651 O O . LEU A 1 82 ? -1.079 8.260 -7.676 1.00 87.50 82 LEU A O 1
ATOM 655 N N . ARG A 1 83 ? -0.094 6.427 -8.501 1.00 84.19 83 ARG A N 1
ATOM 656 C CA . ARG A 1 83 ? -1.334 5.639 -8.591 1.00 84.19 83 ARG A CA 1
ATOM 657 C C . ARG A 1 83 ? -1.799 5.090 -7.236 1.00 84.19 83 ARG A C 1
ATOM 659 O O . ARG A 1 83 ? -2.998 4.902 -7.043 1.00 84.19 83 ARG A O 1
ATOM 666 N N . LEU A 1 84 ? -0.874 4.811 -6.316 1.00 82.81 84 LEU A N 1
ATOM 667 C CA . LEU A 1 84 ? -1.167 4.311 -4.964 1.00 82.81 84 LEU A CA 1
ATOM 668 C C . LEU A 1 84 ? -1.570 5.439 -4.004 1.00 82.81 84 LEU A C 1
ATOM 670 O O . LEU A 1 84 ? -2.451 5.248 -3.168 1.00 82.81 84 LEU A O 1
ATOM 674 N N . LEU A 1 85 ? -0.965 6.616 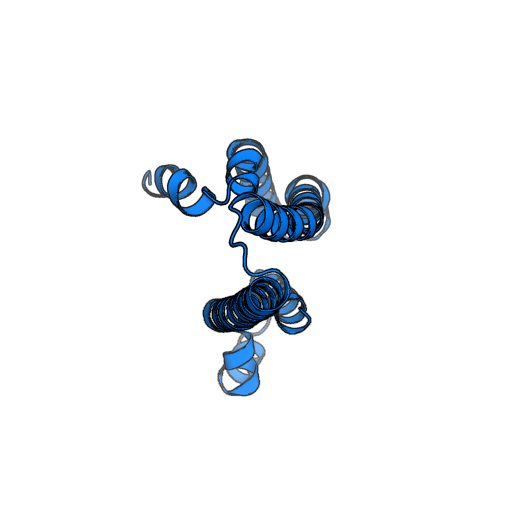-4.165 1.00 85.25 85 LEU A N 1
ATOM 675 C CA . LEU A 1 85 ? -1.196 7.802 -3.346 1.00 85.25 85 LEU A CA 1
ATOM 676 C C . LEU A 1 85 ? -2.682 8.189 -3.172 1.00 85.25 85 LEU A C 1
ATOM 678 O O . LEU A 1 85 ? -3.083 8.388 -2.028 1.00 85.25 85 LEU A O 1
ATOM 682 N N . PRO A 1 86 ? -3.531 8.268 -4.223 1.00 83.25 86 PRO A N 1
ATOM 683 C CA . PRO A 1 86 ? -4.931 8.661 -4.059 1.00 83.25 86 PRO A CA 1
ATOM 684 C C . PRO A 1 86 ? -5.725 7.640 -3.244 1.00 83.25 86 PRO A C 1
ATOM 686 O O . PRO A 1 86 ? -6.548 8.022 -2.419 1.00 83.25 86 PRO A O 1
ATOM 689 N N . ALA A 1 87 ? -5.455 6.344 -3.424 1.00 83.19 87 ALA A N 1
ATOM 690 C CA . ALA A 1 87 ? -6.105 5.304 -2.634 1.00 83.19 87 ALA A CA 1
ATOM 691 C C . ALA A 1 87 ? -5.686 5.380 -1.157 1.00 83.19 87 ALA A C 1
ATOM 693 O O . ALA A 1 87 ? -6.531 5.253 -0.275 1.00 83.19 87 ALA A O 1
ATOM 694 N N . LEU A 1 88 ? -4.401 5.642 -0.892 1.00 83.56 88 LEU A N 1
ATOM 695 C CA . LEU A 1 88 ? -3.881 5.824 0.463 1.00 83.56 88 LEU A CA 1
ATOM 696 C C . LEU A 1 88 ? -4.464 7.074 1.139 1.00 83.56 88 LEU A C 1
ATOM 698 O O . LEU A 1 88 ? -4.855 7.014 2.300 1.00 83.56 88 LEU A O 1
ATOM 702 N N . ALA A 1 89 ? -4.556 8.188 0.412 1.00 84.69 89 ALA A N 1
ATOM 703 C CA . ALA A 1 89 ? -5.117 9.434 0.924 1.00 84.69 89 ALA A CA 1
ATOM 704 C C . ALA A 1 89 ? -6.602 9.279 1.284 1.00 84.69 89 ALA A C 1
ATOM 706 O O . ALA A 1 89 ? -7.019 9.707 2.357 1.00 84.69 89 ALA A O 1
ATOM 707 N N . VAL A 1 90 ? -7.383 8.614 0.425 1.00 85.12 90 VAL A N 1
ATOM 708 C CA . VAL A 1 90 ? -8.793 8.304 0.707 1.00 85.12 90 VAL A CA 1
ATOM 709 C C . VAL A 1 90 ? -8.916 7.379 1.916 1.00 85.12 90 VAL A C 1
ATOM 711 O O . VAL A 1 90 ? -9.750 7.636 2.778 1.00 85.12 90 VAL A O 1
ATOM 714 N N . ALA A 1 91 ? -8.076 6.347 2.025 1.00 82.56 91 ALA A N 1
ATOM 715 C CA . ALA A 1 91 ? -8.080 5.460 3.186 1.00 82.56 91 ALA A CA 1
ATOM 716 C C . ALA A 1 91 ? -7.787 6.229 4.486 1.00 82.56 91 ALA A C 1
ATOM 718 O O . ALA A 1 91 ? -8.575 6.154 5.421 1.00 82.56 91 ALA A O 1
ATOM 719 N N . LEU A 1 92 ? -6.730 7.047 4.524 1.00 82.50 92 LEU A N 1
ATOM 720 C CA . LEU A 1 92 ? -6.408 7.879 5.690 1.00 82.50 92 LEU A CA 1
ATOM 721 C C . LEU A 1 92 ? -7.533 8.867 6.038 1.00 82.50 92 LEU A C 1
ATOM 723 O O . LEU A 1 92 ? -7.827 9.072 7.215 1.00 82.50 92 LEU A O 1
ATOM 727 N N . ALA A 1 93 ? -8.191 9.462 5.040 1.00 82.88 93 ALA A N 1
ATOM 728 C CA . ALA A 1 93 ? -9.324 10.360 5.267 1.00 82.88 93 ALA A CA 1
ATOM 729 C C . ALA A 1 93 ? -10.533 9.621 5.872 1.00 82.88 93 ALA A C 1
ATOM 731 O O . ALA A 1 93 ? -11.173 10.118 6.797 1.00 82.88 93 ALA A O 1
ATOM 732 N N . ILE A 1 94 ? -10.818 8.408 5.393 1.00 81.50 94 ILE A N 1
ATOM 733 C CA . ILE A 1 94 ? -11.887 7.560 5.931 1.00 81.50 94 ILE A CA 1
ATOM 734 C C . ILE A 1 94 ? -11.585 7.163 7.381 1.00 81.50 94 ILE A C 1
ATOM 736 O O . ILE A 1 94 ? -12.458 7.303 8.236 1.00 81.50 94 ILE A O 1
ATOM 740 N N . GLU A 1 95 ? -10.361 6.722 7.673 1.00 75.81 95 GLU A N 1
ATOM 741 C CA . GLU A 1 95 ? -9.950 6.303 9.021 1.00 75.81 95 GLU A CA 1
ATOM 742 C C . GLU A 1 95 ? -9.980 7.467 10.027 1.00 75.81 95 GLU A C 1
ATOM 744 O O . GLU A 1 95 ? -10.347 7.288 11.185 1.00 75.81 95 GLU A O 1
ATOM 749 N N . THR A 1 96 ? -9.642 8.683 9.589 1.00 78.12 96 THR A N 1
ATOM 750 C CA . THR A 1 96 ? -9.601 9.864 10.469 1.00 78.12 96 THR A CA 1
ATOM 751 C C . THR A 1 96 ? -10.954 10.543 10.661 1.00 78.12 96 THR A C 1
ATOM 753 O O . THR A 1 96 ? -11.221 11.027 11.756 1.00 78.12 96 THR A O 1
ATOM 756 N N . GLN A 1 97 ? -11.800 10.614 9.629 1.00 79.00 97 GLN A N 1
ATOM 757 C CA .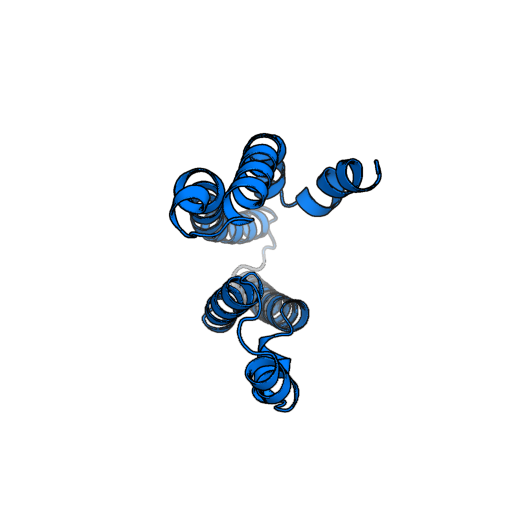 GLN A 1 97 ? -13.053 11.380 9.691 1.00 79.00 97 GLN A CA 1
ATOM 758 C C . GLN A 1 97 ? -14.300 10.503 9.730 1.00 79.00 97 GLN A C 1
ATOM 760 O O . GLN A 1 97 ? -15.277 10.850 10.388 1.00 79.00 97 GLN A O 1
ATOM 765 N N . TRP A 1 98 ? -14.301 9.387 9.003 1.00 76.94 98 TRP A N 1
ATOM 766 C CA . TRP A 1 98 ? -15.515 8.602 8.785 1.00 76.94 98 TRP A CA 1
ATOM 767 C C . TRP A 1 98 ? -15.636 7.425 9.752 1.00 76.94 98 TRP A C 1
ATOM 769 O O . TRP A 1 98 ? -16.749 6.992 10.049 1.00 76.94 98 TRP A O 1
ATOM 779 N N . LEU A 1 99 ? -14.520 6.926 10.287 1.00 75.69 99 LEU A N 1
ATOM 780 C CA . LEU A 1 99 ? -14.491 5.758 11.166 1.00 75.69 99 LEU A CA 1
ATOM 781 C C . LEU A 1 99 ? -15.397 5.916 12.396 1.00 75.69 99 LEU A C 1
ATOM 783 O O . LEU A 1 99 ? -16.112 4.983 12.752 1.00 75.69 99 LEU A O 1
ATOM 787 N N . GLN A 1 100 ? -15.468 7.113 12.985 1.00 74.00 100 GLN A N 1
ATOM 788 C CA . GLN A 1 100 ? -16.359 7.393 14.118 1.00 74.00 100 GLN A CA 1
ATOM 789 C C . GLN A 1 100 ? -17.851 7.227 13.773 1.00 74.00 100 GLN A C 1
ATOM 791 O O . GLN A 1 100 ? -18.633 6.844 14.639 1.00 74.00 100 GLN A O 1
ATOM 796 N N . TYR A 1 101 ? -18.239 7.443 12.513 1.00 75.69 101 TYR A N 1
ATOM 797 C CA . TYR A 1 101 ? -19.630 7.371 12.051 1.00 75.69 101 TYR A CA 1
ATOM 798 C C . TYR A 1 101 ? -20.001 6.032 11.392 1.00 75.69 101 TYR A C 1
ATOM 800 O O . TYR A 1 101 ? -21.182 5.774 11.169 1.00 75.69 101 TYR A O 1
ATOM 808 N N . MET A 1 102 ? -19.027 5.175 11.051 1.00 74.06 102 MET A N 1
ATOM 809 C CA . MET A 1 102 ? -19.289 3.900 10.354 1.00 74.06 102 MET A CA 1
ATOM 810 C C . MET A 1 102 ? -19.788 2.771 11.257 1.00 74.06 102 MET A C 1
ATOM 812 O O . MET A 1 102 ? -20.274 1.763 10.744 1.00 74.06 102 MET A O 1
ATOM 816 N N . GLY A 1 103 ? -19.662 2.903 12.574 1.00 70.06 10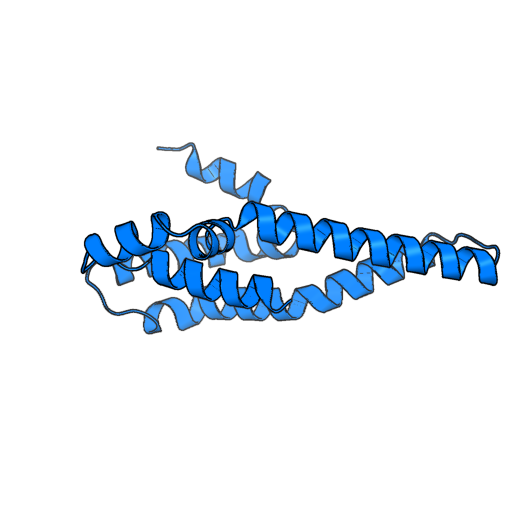3 GLY A N 1
ATOM 817 C CA . GLY A 1 103 ? -20.035 1.851 13.507 1.00 70.06 103 GLY A CA 1
ATOM 818 C C . GLY A 1 103 ? -20.816 2.379 14.696 1.00 70.06 103 GLY A C 1
ATOM 819 O O . GLY A 1 103 ? -20.662 3.513 15.137 1.00 70.06 103 GLY A O 1
ATOM 820 N N . SER A 1 104 ? -21.669 1.511 15.224 1.00 68.06 104 SER A N 1
ATOM 821 C CA . SER A 1 104 ? -22.450 1.749 16.429 1.00 68.06 104 SER A CA 1
ATOM 822 C C . SER A 1 104 ? -22.248 0.561 17.360 1.00 68.06 104 SER A C 1
ATOM 824 O O . SER A 1 104 ? -22.587 -0.570 17.011 1.00 68.06 104 SER A O 1
ATOM 826 N N . GLY A 1 105 ? -21.672 0.799 18.535 1.00 71.06 105 GLY A N 1
ATOM 827 C CA . GLY A 1 105 ? -21.456 -0.242 19.532 1.00 71.06 105 GLY A CA 1
ATOM 828 C C . GLY A 1 105 ? -20.700 0.279 20.755 1.00 71.06 105 GLY A C 1
ATOM 829 O O . GLY A 1 105 ? -19.968 1.262 20.643 1.00 71.06 105 GLY A O 1
ATOM 830 N N . PRO A 1 106 ? -20.832 -0.382 21.918 1.00 73.94 106 PRO A N 1
ATOM 831 C CA . PRO A 1 106 ? -20.238 0.075 23.179 1.00 73.94 106 PRO A CA 1
ATOM 832 C C . PRO A 1 106 ? -18.702 0.121 23.150 1.00 73.94 106 PRO A C 1
ATOM 834 O O . PRO A 1 106 ? -18.093 0.947 23.823 1.00 73.94 106 PRO A O 1
ATOM 837 N N . PHE A 1 107 ? -18.070 -0.726 22.331 1.00 72.19 107 PHE A N 1
ATOM 838 C CA . PHE A 1 107 ? -16.617 -0.738 22.128 1.00 72.19 107 PHE A CA 1
ATOM 839 C C . PHE A 1 107 ? -16.151 0.147 20.962 1.00 72.19 107 PHE A C 1
ATOM 841 O O . PHE A 1 107 ? -14.970 0.480 20.889 1.00 72.19 107 PHE A O 1
ATOM 848 N N . TRP A 1 108 ? -17.058 0.568 20.072 1.00 73.94 108 TRP A N 1
ATOM 849 C CA . TRP A 1 108 ? -16.692 1.268 18.836 1.00 73.94 108 TRP A CA 1
ATOM 850 C C . TRP A 1 108 ? -16.048 2.628 19.106 1.00 73.94 108 TRP A C 1
ATOM 852 O O . TRP A 1 108 ? -15.028 2.937 18.501 1.00 73.94 108 TRP A O 1
ATOM 862 N N . GLY A 1 109 ? -16.580 3.402 20.059 1.00 77.06 109 GLY A N 1
ATOM 863 C CA . GLY A 1 109 ? -16.021 4.713 20.409 1.00 77.06 109 GLY A CA 1
ATOM 864 C C . GLY A 1 109 ? -14.564 4.630 20.872 1.00 77.06 109 GLY A C 1
ATOM 865 O O . GLY A 1 109 ? -13.717 5.373 20.391 1.00 77.06 109 GLY A O 1
ATOM 866 N N . GLN A 1 110 ? -14.238 3.656 21.727 1.00 77.25 110 GLN A N 1
ATOM 867 C CA . GLN A 1 110 ? -12.871 3.479 22.233 1.00 77.25 110 GLN A CA 1
ATOM 868 C C . GLN A 1 110 ? -11.896 3.034 21.134 1.00 77.25 110 GLN A C 1
ATOM 870 O O . GLN A 1 110 ? -10.767 3.524 21.068 1.00 77.25 110 GLN A O 1
ATOM 875 N N . THR A 1 111 ? -12.322 2.116 20.260 1.00 74.62 111 THR A N 1
ATOM 876 C CA . THR A 1 111 ? -11.495 1.637 19.146 1.00 74.62 111 THR A CA 1
ATOM 877 C C . THR A 1 111 ? -11.297 2.720 18.088 1.00 74.62 111 THR A C 1
ATOM 879 O O . THR A 1 111 ? -10.161 2.955 17.679 1.00 74.62 111 THR A O 1
ATOM 882 N N . ALA A 1 112 ? -12.364 3.413 17.684 1.00 78.44 112 ALA A N 1
ATOM 883 C CA . ALA A 1 112 ? -12.302 4.473 16.683 1.00 78.44 112 ALA A CA 1
ATOM 884 C C . ALA A 1 112 ? -11.438 5.650 17.158 1.00 78.44 112 ALA A C 1
ATOM 886 O O . ALA A 1 112 ? -10.591 6.125 16.405 1.00 78.44 112 ALA A O 1
ATOM 887 N N . ASP A 1 113 ? -11.566 6.064 18.422 1.00 80.06 113 ASP A N 1
ATOM 888 C CA . ASP A 1 113 ? -10.750 7.147 18.978 1.00 80.06 113 ASP A CA 1
ATOM 889 C C . ASP A 1 113 ? -9.267 6.785 19.064 1.00 80.06 113 ASP A C 1
ATOM 891 O O . ASP A 1 113 ? -8.406 7.640 18.842 1.00 80.06 113 ASP A O 1
ATOM 895 N N . LYS A 1 114 ? -8.944 5.522 19.374 1.00 79.56 114 LYS A N 1
ATOM 896 C CA . LYS A 1 114 ? -7.556 5.048 19.355 1.00 79.56 114 LYS A CA 1
ATOM 897 C C . LYS A 1 114 ? -6.983 5.117 17.937 1.00 79.56 114 LYS A C 1
ATOM 899 O O . LYS A 1 114 ? -5.939 5.730 17.741 1.00 79.56 114 LYS A O 1
ATOM 904 N N . VAL A 1 115 ? -7.698 4.557 16.960 1.00 76.75 115 VAL A N 1
ATOM 905 C CA . VAL A 1 115 ? -7.273 4.546 15.551 1.00 76.75 115 VAL A CA 1
ATOM 906 C C . VAL A 1 115 ? -7.118 5.965 15.007 1.00 76.75 115 VAL A C 1
ATOM 908 O O . VAL A 1 115 ? -6.141 6.250 14.319 1.00 76.75 115 VAL A O 1
ATOM 911 N N . MET A 1 116 ? -8.022 6.880 15.360 1.00 79.31 116 MET A N 1
ATOM 912 C CA . MET A 1 116 ? -7.948 8.276 14.936 1.00 79.31 116 MET A CA 1
ATOM 913 C C . MET A 1 116 ? -6.695 8.978 15.480 1.00 79.31 116 MET A C 1
ATOM 915 O O . MET A 1 116 ? -5.994 9.641 14.713 1.00 79.31 116 MET A O 1
ATOM 919 N N . ARG A 1 117 ? -6.376 8.809 16.774 1.00 81.31 117 ARG A N 1
ATOM 920 C CA . ARG A 1 117 ? -5.155 9.378 17.376 1.00 81.31 117 ARG A CA 1
ATOM 921 C C . ARG A 1 117 ? -3.889 8.805 16.742 1.00 81.31 117 ARG A C 1
ATOM 923 O O . ARG A 1 117 ? -2.990 9.565 16.386 1.00 81.31 117 ARG A O 1
ATOM 930 N N . ASP A 1 118 ? -3.854 7.491 16.537 1.00 80.12 118 ASP A N 1
ATOM 931 C CA . ASP A 1 118 ? -2.722 6.815 15.902 1.00 80.12 118 ASP A CA 1
ATOM 932 C C . ASP A 1 118 ? -2.539 7.304 14.453 1.00 80.12 118 ASP A C 1
ATOM 934 O O . ASP A 1 118 ? -1.427 7.641 14.040 1.00 80.12 118 ASP A O 1
ATOM 938 N N . CYS A 1 119 ? -3.628 7.454 13.692 1.00 78.31 119 CYS A N 1
ATOM 939 C CA . CYS A 1 119 ? -3.578 8.005 12.338 1.00 78.31 119 CYS A CA 1
ATOM 940 C C . CYS A 1 119 ? -3.089 9.461 12.326 1.00 78.31 119 CYS A C 1
ATOM 942 O O . CYS A 1 119 ? -2.252 9.806 11.497 1.00 78.31 119 CYS A O 1
ATOM 944 N N . GLN A 1 120 ? -3.535 10.317 13.250 1.00 79.44 120 GLN A N 1
ATOM 945 C CA . GLN A 1 120 ? -3.073 11.711 13.338 1.00 79.44 120 GLN A CA 1
ATOM 946 C C . GLN A 1 120 ? -1.590 11.838 13.715 1.00 79.44 120 GLN A C 1
ATOM 948 O O . GLN A 1 120 ? -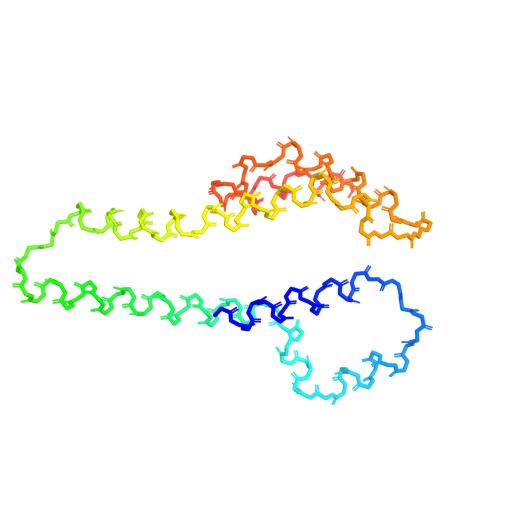0.929 12.782 13.283 1.00 79.44 120 GLN A O 1
ATOM 953 N N . GLN A 1 121 ? -1.048 10.896 14.487 1.00 82.62 121 GLN A N 1
ATOM 954 C CA . GLN A 1 121 ? 0.364 10.898 14.869 1.00 82.62 121 GLN A CA 1
ATOM 955 C C . GLN A 1 121 ? 1.267 10.280 13.788 1.00 82.62 121 GLN A C 1
ATOM 957 O O . GLN A 1 121 ? 2.379 10.761 13.551 1.00 82.62 121 GLN A O 1
ATOM 962 N N . TYR A 1 122 ? 0.793 9.233 13.107 1.00 82.12 122 TYR A N 1
ATOM 963 C CA . TYR A 1 122 ? 1.606 8.415 12.205 1.00 82.12 122 TYR A CA 1
ATOM 964 C C . TYR A 1 122 ? 1.196 8.491 10.726 1.00 82.12 122 TYR A C 1
ATOM 966 O O . TYR A 1 122 ? 1.757 7.745 9.920 1.00 82.12 122 TYR A O 1
ATOM 974 N N . TRP A 1 123 ? 0.298 9.397 10.313 1.00 83.12 123 TRP A N 1
ATOM 975 C CA . TRP A 1 123 ? -0.135 9.540 8.908 1.00 83.12 123 TRP A CA 1
ATOM 976 C C . TRP A 1 123 ? 1.041 9.635 7.923 1.00 83.12 123 TRP A C 1
ATOM 978 O O . TRP A 1 123 ? 1.030 8.998 6.870 1.00 83.12 123 TRP A O 1
ATOM 988 N N . TRP A 1 124 ? 2.099 10.367 8.282 1.00 82.38 124 TRP A N 1
ATOM 989 C CA . TRP A 1 124 ? 3.296 10.541 7.455 1.00 82.38 124 TRP A CA 1
ATOM 990 C C . TRP A 1 124 ? 4.055 9.221 7.230 1.00 82.38 124 TRP A C 1
ATOM 992 O O . TRP A 1 124 ? 4.605 8.993 6.151 1.00 82.38 124 TRP A O 1
ATOM 1002 N N . THR A 1 125 ? 4.031 8.303 8.203 1.00 83.19 125 THR A N 1
ATOM 1003 C CA . THR A 1 125 ? 4.676 6.983 8.080 1.00 83.19 125 THR A CA 1
ATOM 1004 C C . THR A 1 125 ? 3.986 6.098 7.047 1.00 83.19 125 THR A C 1
ATOM 1006 O O . THR A 1 125 ? 4.649 5.285 6.398 1.00 83.19 125 THR A O 1
ATOM 1009 N N . HIS A 1 126 ? 2.673 6.275 6.858 1.00 81.44 126 HIS A N 1
ATOM 1010 C CA . HIS A 1 126 ? 1.905 5.567 5.839 1.00 81.44 126 HIS A CA 1
ATOM 1011 C C . HIS A 1 126 ? 2.278 6.045 4.432 1.00 81.44 126 HIS A C 1
ATOM 1013 O O . HIS A 1 126 ? 2.435 5.215 3.540 1.00 81.44 126 HIS A O 1
ATOM 1019 N N . PHE A 1 127 ? 2.515 7.348 4.239 1.00 80.94 127 PHE A N 1
ATOM 1020 C CA . PHE A 1 127 ? 2.984 7.891 2.956 1.00 80.94 127 PHE A CA 1
ATOM 1021 C C . PHE A 1 127 ? 4.380 7.390 2.575 1.00 80.94 127 PHE A C 1
ATOM 1023 O O . PHE A 1 127 ? 4.648 7.100 1.409 1.00 80.94 127 PHE A O 1
ATOM 1030 N N . LEU A 1 128 ? 5.262 7.243 3.560 1.00 80.88 128 LEU A N 1
ATOM 1031 C CA . LEU A 1 128 ? 6.625 6.749 3.358 1.00 80.88 128 LEU A CA 1
ATOM 1032 C C . LEU A 1 128 ? 6.726 5.214 3.373 1.00 80.88 128 LEU A C 1
ATOM 1034 O O . LEU A 1 128 ? 7.817 4.682 3.193 1.00 80.88 128 LEU A O 1
ATOM 1038 N N . PHE A 1 129 ? 5.617 4.493 3.583 1.00 77.31 129 PHE A N 1
ATOM 1039 C CA . PHE A 1 129 ? 5.574 3.030 3.732 1.00 77.31 129 PHE A CA 1
ATOM 1040 C C . PHE A 1 129 ? 6.484 2.458 4.844 1.00 77.31 129 PHE A C 1
ATOM 1042 O O . PHE A 1 129 ? 6.746 1.258 4.879 1.00 77.31 129 PHE A O 1
ATOM 1049 N N . ILE A 1 130 ? 6.916 3.282 5.802 1.00 82.94 130 ILE A N 1
ATOM 1050 C CA . ILE A 1 130 ? 7.764 2.879 6.942 1.00 82.94 130 ILE A CA 1
ATOM 1051 C C . ILE A 1 130 ? 6.962 2.584 8.212 1.00 82.94 130 ILE A C 1
ATOM 1053 O O . ILE A 1 130 ? 7.535 2.389 9.282 1.00 82.94 130 ILE A O 1
ATOM 1057 N N . ASN A 1 131 ? 5.634 2.546 8.108 1.00 77.31 131 ASN A N 1
ATOM 1058 C CA . ASN A 1 131 ? 4.739 2.314 9.237 1.00 77.31 131 ASN A CA 1
ATOM 1059 C C . ASN A 1 131 ? 5.112 1.051 10.040 1.00 77.31 131 ASN A C 1
ATOM 1061 O O . ASN A 1 131 ? 5.133 1.100 11.263 1.00 77.31 131 ASN A O 1
ATOM 1065 N N . ASN A 1 132 ? 5.545 -0.025 9.371 1.00 74.44 132 ASN A N 1
ATOM 1066 C CA . ASN A 1 132 ? 5.990 -1.259 10.034 1.00 74.44 132 ASN A CA 1
ATOM 1067 C C . ASN A 1 132 ? 7.232 -1.089 10.932 1.00 74.44 132 ASN A C 1
ATOM 1069 O O . ASN A 1 132 ? 7.412 -1.873 11.855 1.00 74.44 132 ASN A O 1
ATOM 1073 N N . TYR A 1 133 ? 8.075 -0.085 10.680 1.00 77.56 133 TYR A N 1
ATOM 1074 C CA . TYR A 1 133 ? 9.291 0.171 11.462 1.00 77.56 133 TYR A CA 1
ATOM 1075 C C . TYR A 1 133 ? 9.059 1.177 12.588 1.00 77.56 133 TYR A C 1
ATOM 1077 O O . TYR A 1 133 ? 9.650 1.061 13.656 1.00 77.56 133 TYR A O 1
ATOM 1085 N N . VAL A 1 134 ? 8.192 2.164 12.355 1.00 72.56 134 VAL A N 1
ATOM 1086 C CA . VAL A 1 134 ? 7.927 3.241 13.318 1.00 72.56 134 VAL A CA 1
ATOM 1087 C C . VAL A 1 134 ? 6.851 2.837 14.332 1.00 72.56 134 VAL A C 1
ATOM 1089 O O . VAL A 1 134 ? 6.987 3.146 15.512 1.00 72.56 134 VAL A O 1
ATOM 1092 N N . ALA A 1 135 ? 5.814 2.105 13.910 1.00 59.66 135 ALA A N 1
ATOM 1093 C CA . ALA A 1 135 ? 4.706 1.713 14.785 1.00 59.66 135 ALA A CA 1
ATOM 1094 C C . ALA A 1 135 ? 5.071 0.590 15.775 1.00 59.66 135 ALA A C 1
ATOM 1096 O O . ALA A 1 135 ? 4.501 0.521 16.859 1.00 59.66 135 ALA A O 1
ATOM 1097 N N . GLN A 1 136 ? 6.058 -0.262 15.462 1.00 52.19 136 GLN A N 1
ATOM 1098 C CA . GLN A 1 136 ? 6.508 -1.305 16.399 1.00 52.19 136 GLN A CA 1
ATOM 1099 C C . GLN A 1 136 ? 7.170 -0.730 17.661 1.00 52.19 136 GLN A C 1
ATOM 1101 O O . GLN A 1 136 ? 7.134 -1.374 18.706 1.00 52.19 136 GLN A O 1
ATOM 1106 N N . GLY A 1 137 ? 7.714 0.491 17.600 1.00 48.94 137 GLY A N 1
ATOM 1107 C CA . GLY A 1 137 ? 8.302 1.165 18.760 1.00 48.94 137 GLY A CA 1
ATOM 1108 C C . GLY A 1 137 ? 7.284 1.640 19.805 1.00 48.94 137 GLY A C 1
ATOM 1109 O O . GLY A 1 137 ? 7.667 1.903 20.940 1.00 48.94 137 GLY A O 1
ATOM 1110 N N . SER A 1 138 ? 5.997 1.735 19.455 1.00 47.41 138 SER A N 1
ATOM 1111 C CA . SER A 1 138 ? 4.924 2.205 20.346 1.00 47.41 138 SER A CA 1
ATOM 1112 C C . SER A 1 138 ? 3.998 1.092 20.856 1.00 47.41 138 SER A C 1
ATOM 1114 O O . SER A 1 138 ? 3.251 1.322 21.803 1.00 47.41 138 SER A O 1
ATOM 1116 N N . THR A 1 139 ? 4.081 -0.127 20.307 1.00 46.28 139 THR A N 1
ATOM 1117 C CA . THR A 1 139 ? 3.349 -1.319 20.793 1.00 46.28 139 THR A CA 1
ATOM 1118 C C . THR A 1 139 ? 4.150 -2.251 21.712 1.00 46.28 139 THR A C 1
ATOM 1120 O O . THR A 1 139 ? 3.574 -3.207 22.216 1.00 46.28 139 THR A O 1
ATOM 1123 N N . VAL A 1 140 ? 5.442 -1.995 21.959 1.00 41.81 140 VAL A N 1
ATOM 1124 C CA . VAL A 1 140 ? 6.284 -2.785 22.899 1.00 41.81 140 VAL A CA 1
ATOM 1125 C C . VAL A 1 140 ? 6.347 -2.149 24.303 1.00 41.81 140 VAL A C 1
ATOM 1127 O O . VAL A 1 140 ? 7.045 -2.630 25.188 1.00 41.81 140 VAL A O 1
ATOM 1130 N N . SER A 1 141 ? 5.571 -1.092 24.544 1.00 32.88 141 SER A N 1
ATOM 1131 C CA . SER A 1 141 ? 5.513 -0.390 25.833 1.00 32.88 141 SER A CA 1
ATOM 1132 C C . SER A 1 141 ? 4.180 -0.618 26.551 1.00 32.88 141 SER A C 1
ATOM 1134 O O . SER A 1 141 ? 3.521 0.349 26.925 1.00 32.88 141 SER A O 1
ATOM 1136 N N . LEU A 1 142 ? 3.774 -1.880 26.704 1.00 34.47 142 LEU A N 1
ATOM 1137 C CA . LEU A 1 142 ? 2.904 -2.371 27.781 1.00 34.47 142 LEU A CA 1
ATOM 1138 C C . LEU A 1 142 ? 3.296 -3.813 28.109 1.00 34.47 142 LEU A C 1
ATOM 1140 O O . LEU A 1 142 ? 3.341 -4.628 27.161 1.00 34.47 142 LEU A O 1
#

Foldseek 3Di:
DVLLVLLVVVVVVVPDDDPDPVVVVVQCVDPVSVVSPPNVVSVVVVVVVVVVVLVVVLVVVCVVPVDDDVVVVVVSVVVVLVVVVVVLVVVLCCLQPVQLVPDDDPCSNVVSVVSNVCSVVCVVCSSVVNCVVVVVVVVVPD

Sequence (142 aa):
MFGIIMLHRVLCRASVPLLNADYVETAISRVDKVAMMNSTGLVATFFVISGFLEAWLLMKHNAKHRRFSVAVLVQQFANRYLRLLPALAVALAIETQWLQYMGSGPFWGQTADKVMRDCQQYWWTHFLFINNYVAQGSTVSL

Secondary structure (DSSP, 8-state):
-HHHHHHHHHHHHHSS--S-HHHHHHHHTSHHHHHHH-HHHHHHHHHHHHHHHHHHHHHHHHHHH----HHHHHHHHHHHHHHHHHHHHHHHHIIIIIHHHH--STTHHHHHHHHHHHHHHHHHHHHTT-HHHHTHHHHS--

Radius of gyration: 19.74 Å; chains: 1; bounding box: 43×37×56 Å